Protein AF-A0A848ZKV6-F1 (afdb_monomer)

Foldseek 3Di:
DDQVVQQVVQLVPDDFFAWDWGWGDDQFKIKIWIFRGPHDVHGHGAKIKMWTPVFFFQQDDVVVVQVPPDPPVFRWDFPDDDPDQAKTKIKGPPFDDDPPDTKIWIWIDRRRTMIMIHID

Structure (mmCIF, N/CA/C/O backbone):
data_AF-A0A848ZKV6-F1
#
_entry.id   AF-A0A848ZKV6-F1
#
loop_
_atom_site.group_PDB
_atom_site.id
_atom_site.type_symbol
_atom_site.label_atom_id
_atom_site.label_alt_id
_atom_site.label_comp_id
_atom_site.label_asym_id
_atom_site.label_entity_id
_atom_site.label_seq_id
_atom_site.pdbx_PDB_ins_code
_atom_site.Cartn_x
_atom_site.Cartn_y
_atom_site.Cartn_z
_atom_site.occupancy
_atom_site.B_iso_or_equiv
_atom_site.auth_seq_id
_atom_site.auth_comp_id
_atom_site.auth_asym_id
_atom_site.auth_atom_id
_atom_site.pdbx_PDB_model_num
ATOM 1 N N . MET A 1 1 ? -8.367 -10.208 17.028 1.00 61.12 1 MET A N 1
ATOM 2 C CA . MET A 1 1 ? -7.134 -10.937 16.655 1.00 61.12 1 MET A CA 1
ATOM 3 C C . MET A 1 1 ? -6.272 -9.971 15.868 1.00 61.12 1 MET A C 1
ATOM 5 O O . MET A 1 1 ? -6.829 -9.291 15.020 1.00 61.12 1 ME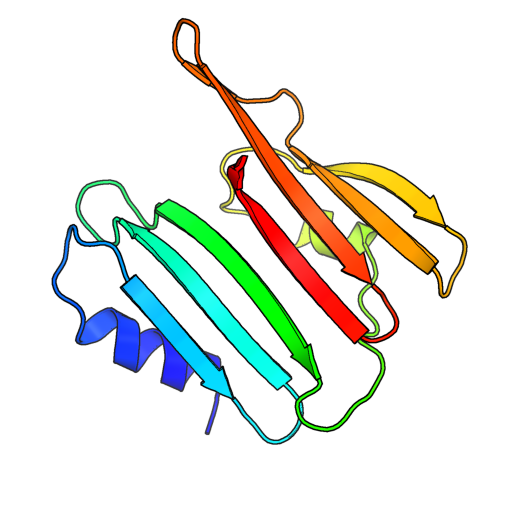T A O 1
ATOM 9 N N . ASP A 1 2 ? -4.982 -9.853 16.179 1.00 88.12 2 ASP A N 1
ATOM 10 C CA . ASP A 1 2 ? -4.074 -8.909 15.505 1.00 88.12 2 ASP A CA 1
ATOM 11 C C . ASP A 1 2 ? -4.083 -9.122 13.976 1.00 88.12 2 ASP A C 1
ATOM 13 O O . ASP A 1 2 ? -3.976 -10.260 13.507 1.00 88.12 2 ASP A O 1
ATOM 17 N N . LEU A 1 3 ? -4.251 -8.037 13.212 1.00 87.31 3 LEU A N 1
ATOM 18 C CA . LEU A 1 3 ? -4.234 -8.033 11.745 1.00 87.31 3 LEU A CA 1
ATOM 19 C C . LEU A 1 3 ? -2.941 -8.641 11.206 1.00 87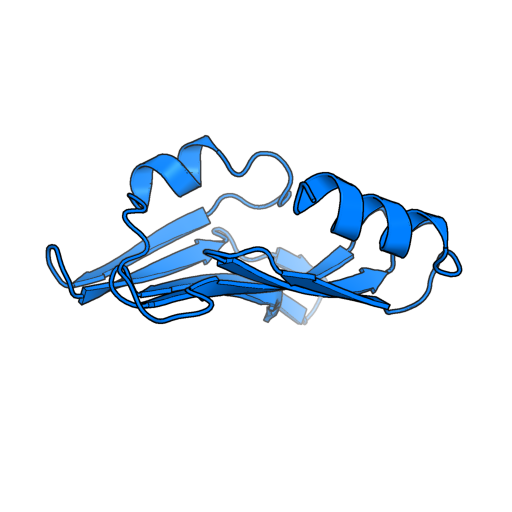.31 3 LEU A C 1
ATOM 21 O O . LEU A 1 3 ? -2.976 -9.461 10.292 1.00 87.31 3 LEU A O 1
ATOM 25 N N . THR A 1 4 ? -1.808 -8.308 11.823 1.00 87.00 4 THR A N 1
ATOM 26 C CA . THR A 1 4 ? -0.495 -8.812 11.407 1.00 87.00 4 THR A CA 1
ATOM 27 C C . THR A 1 4 ? -0.432 -10.330 11.532 1.00 87.00 4 THR A C 1
ATOM 29 O O . THR A 1 4 ? 0.065 -11.021 10.644 1.00 87.00 4 THR A O 1
ATOM 32 N N . LYS A 1 5 ? -1.003 -10.872 12.612 1.00 90.50 5 LYS A N 1
ATOM 33 C CA . LYS A 1 5 ? -1.092 -12.318 12.825 1.00 90.50 5 LYS A CA 1
ATOM 34 C C . LYS A 1 5 ? -1.970 -12.989 11.764 1.00 90.50 5 LYS A C 1
ATOM 36 O O . LYS A 1 5 ? -1.552 -13.993 11.201 1.00 90.50 5 LYS A O 1
ATOM 41 N N . GLN A 1 6 ? -3.137 -12.417 11.454 1.00 91.94 6 GLN A N 1
ATOM 42 C CA . GLN A 1 6 ? -4.034 -12.922 10.401 1.00 91.94 6 GLN A CA 1
ATOM 43 C C . GLN A 1 6 ? -3.359 -12.976 9.027 1.00 91.94 6 GLN A C 1
ATOM 45 O O . GLN A 1 6 ? -3.517 -13.957 8.300 1.00 91.94 6 GLN A O 1
ATOM 50 N N . ILE A 1 7 ? -2.621 -11.919 8.681 1.00 89.75 7 ILE A N 1
ATOM 51 C CA . ILE A 1 7 ? -1.888 -11.818 7.418 1.00 89.75 7 ILE A CA 1
ATOM 52 C C . ILE A 1 7 ? -0.789 -12.883 7.378 1.00 89.75 7 ILE A C 1
ATOM 54 O O . ILE A 1 7 ? -0.752 -13.693 6.455 1.00 89.75 7 ILE A O 1
ATOM 58 N N . ASN A 1 8 ? 0.052 -12.954 8.412 1.00 88.44 8 ASN A N 1
ATOM 59 C CA . ASN A 1 8 ? 1.159 -13.910 8.472 1.00 88.44 8 ASN A CA 1
ATOM 60 C C . ASN A 1 8 ? 0.691 -15.371 8.445 1.00 88.44 8 ASN A C 1
ATOM 62 O O . ASN A 1 8 ? 1.320 -16.198 7.793 1.00 88.44 8 ASN A O 1
ATOM 66 N N . GLU A 1 9 ? -0.418 -15.700 9.110 1.00 90.62 9 GLU A N 1
ATOM 67 C CA . GLU A 1 9 ? -0.984 -17.054 9.078 1.00 90.62 9 GLU A CA 1
ATOM 68 C C . GLU A 1 9 ? -1.469 -17.459 7.681 1.00 90.62 9 GLU A C 1
ATOM 70 O O . GLU A 1 9 ? -1.369 -18.631 7.320 1.00 90.62 9 GLU A O 1
ATOM 75 N N . GLN A 1 10 ? -2.001 -16.516 6.898 1.00 90.50 10 GLN A N 1
ATOM 76 C CA . GLN A 1 10 ? -2.394 -16.768 5.510 1.00 90.50 10 GLN A CA 1
ATOM 77 C C . GLN A 1 10 ? -1.167 -16.917 4.608 1.00 90.50 10 GLN A C 1
ATOM 79 O O . GLN A 1 10 ? -1.098 -17.877 3.845 1.00 90.50 10 GLN A O 1
ATOM 84 N N . LEU A 1 11 ? -0.172 -16.038 4.763 1.00 86.12 11 LEU A N 1
ATOM 85 C CA . LEU A 1 11 ? 1.093 -16.111 4.027 1.00 86.12 11 LEU A CA 1
ATOM 86 C C . LEU A 1 11 ? 1.814 -17.450 4.252 1.00 86.12 11 LEU A C 1
ATOM 88 O O . LEU A 1 11 ? 2.251 -18.082 3.300 1.00 86.12 11 LEU A O 1
ATOM 92 N N . GLN A 1 12 ? 1.874 -17.936 5.495 1.00 85.62 12 GLN A N 1
ATOM 93 C CA . GLN A 1 12 ? 2.530 -19.209 5.831 1.00 85.62 12 GLN A CA 1
ATOM 94 C C . GLN A 1 12 ? 1.821 -20.451 5.273 1.00 85.62 12 GLN A C 1
ATOM 96 O O . GLN A 1 12 ? 2.438 -21.511 5.176 1.00 85.62 12 GLN A O 1
ATOM 101 N N . LYS A 1 13 ? 0.525 -20.354 4.954 1.00 85.94 13 LYS A N 1
ATOM 102 C CA . LYS A 1 13 ? -0.264 -21.461 4.389 1.00 85.94 13 LYS A CA 1
ATOM 103 C C . LYS A 1 13 ? -0.278 -21.459 2.864 1.00 85.94 13 LYS A C 1
ATOM 105 O O . LYS A 1 13 ? -0.675 -22.461 2.272 1.00 85.94 13 LYS A O 1
ATOM 110 N N . ALA A 1 14 ? 0.087 -20.342 2.244 1.00 82.50 14 ALA A N 1
ATOM 111 C CA . ALA A 1 14 ? 0.065 -20.206 0.803 1.00 82.50 14 ALA A CA 1
ATOM 112 C C . ALA A 1 14 ? 1.214 -21.000 0.154 1.00 82.50 14 ALA A C 1
ATOM 114 O O . ALA A 1 14 ? 2.307 -21.079 0.724 1.00 82.50 14 ALA A O 1
ATOM 115 N N . PRO A 1 15 ? 0.997 -21.588 -1.035 1.00 78.75 15 PRO A N 1
ATOM 116 C CA . PRO A 1 15 ? 2.087 -22.131 -1.833 1.00 78.75 15 PRO A CA 1
ATOM 117 C C . PRO A 1 15 ? 3.080 -21.017 -2.174 1.00 78.75 15 PRO A C 1
ATOM 119 O O . PRO A 1 15 ? 2.666 -19.938 -2.596 1.00 78.75 15 PRO A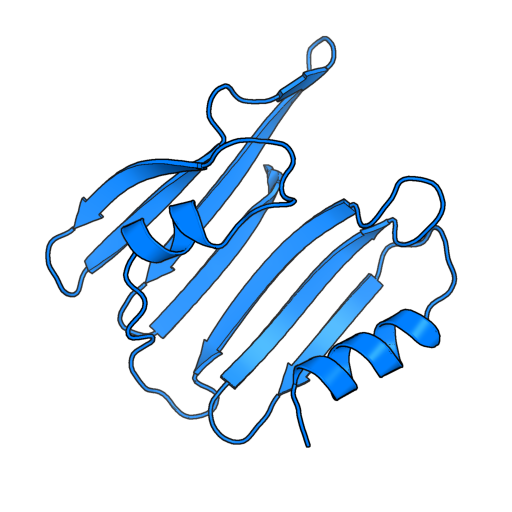 O 1
ATOM 122 N N . ALA A 1 16 ? 4.376 -21.286 -2.014 1.00 73.19 16 ALA A N 1
ATOM 123 C CA . ALA A 1 16 ? 5.407 -20.369 -2.486 1.00 73.19 16 ALA A CA 1
ATOM 124 C C . ALA A 1 16 ? 5.340 -20.221 -4.018 1.00 73.19 16 ALA A C 1
ATOM 126 O O . ALA A 1 16 ? 4.926 -21.153 -4.714 1.00 73.19 16 ALA A O 1
ATOM 127 N N . ASP A 1 17 ? 5.778 -19.070 -4.527 1.00 76.50 17 ASP A N 1
ATOM 128 C CA . ASP A 1 17 ? 5.934 -18.776 -5.963 1.00 76.50 17 ASP A CA 1
ATOM 129 C C . ASP A 1 17 ? 4.602 -18.717 -6.743 1.00 76.50 17 ASP A C 1
ATOM 131 O O . ASP A 1 17 ? 4.536 -19.035 -7.934 1.00 76.50 17 ASP A O 1
ATOM 135 N N . GLN A 1 18 ? 3.511 -18.343 -6.069 1.00 78.56 18 GLN A N 1
ATOM 136 C CA . GLN A 1 18 ? 2.201 -18.116 -6.685 1.00 78.56 18 GLN A CA 1
ATOM 137 C C . GLN A 1 18 ? 1.622 -16.766 -6.274 1.00 78.56 18 GLN A C 1
ATOM 139 O O . GLN A 1 18 ? 1.897 -16.258 -5.184 1.00 78.56 18 GLN A O 1
ATOM 144 N N . ALA A 1 19 ? 0.773 -16.216 -7.145 1.00 85.75 19 ALA A N 1
ATOM 145 C CA . ALA A 1 19 ? -0.022 -15.051 -6.806 1.00 85.75 19 ALA A CA 1
ATOM 146 C C . ALA A 1 19 ? -0.963 -15.379 -5.639 1.00 85.75 19 ALA A C 1
ATOM 148 O O . ALA A 1 19 ? -1.591 -16.441 -5.605 1.00 85.75 19 ALA A O 1
ATOM 149 N N . LEU A 1 20 ? -1.064 -14.456 -4.687 1.00 89.94 20 LEU A N 1
ATOM 150 C CA . LEU A 1 20 ? -1.799 -14.652 -3.446 1.00 89.94 20 LEU A CA 1
ATOM 151 C C . LEU A 1 20 ? -2.587 -13.401 -3.086 1.00 89.94 20 LEU A C 1
ATOM 153 O O . LEU A 1 20 ? -2.058 -12.293 -3.080 1.00 89.94 20 LEU A O 1
ATOM 157 N N . GLU A 1 21 ? -3.838 -13.610 -2.697 1.00 92.75 21 GLU A N 1
ATOM 158 C CA . GLU A 1 21 ? -4.675 -12.589 -2.087 1.00 92.75 21 GLU A CA 1
ATOM 159 C C . GLU A 1 21 ? -4.843 -12.893 -0.595 1.00 92.75 21 GLU A C 1
ATOM 161 O O . GLU A 1 21 ? -5.315 -13.965 -0.212 1.00 92.75 21 GLU A O 1
ATOM 166 N N . VAL A 1 22 ? -4.454 -11.943 0.252 1.00 92.50 22 VAL A N 1
ATOM 167 C CA . VAL A 1 22 ? -4.590 -12.014 1.708 1.00 92.50 22 VAL A CA 1
ATOM 168 C C . VAL A 1 22 ? -5.603 -10.977 2.151 1.00 92.50 22 VAL A C 1
ATOM 170 O O . VAL A 1 22 ? -5.460 -9.794 1.842 1.00 92.50 22 VAL A O 1
ATOM 173 N N . LYS A 1 23 ? -6.605 -11.403 2.921 1.00 94.31 23 LYS A N 1
ATOM 174 C CA . LYS A 1 23 ? -7.592 -10.494 3.514 1.00 94.31 23 LYS A CA 1
ATOM 175 C C . LYS A 1 23 ? -7.568 -10.626 5.023 1.00 94.31 23 LYS A C 1
ATOM 177 O O . LYS A 1 23 ? -7.680 -11.726 5.558 1.00 94.31 23 LYS A O 1
ATOM 182 N N . ALA A 1 24 ? -7.440 -9.508 5.717 1.00 94.56 24 ALA A N 1
ATOM 183 C CA . ALA A 1 24 ? -7.498 -9.459 7.169 1.00 94.56 24 ALA A CA 1
ATOM 184 C C . ALA A 1 24 ? -8.407 -8.317 7.606 1.00 94.56 24 ALA A C 1
ATOM 186 O O . ALA A 1 24 ? -8.453 -7.260 6.980 1.00 94.56 24 ALA A O 1
ATOM 187 N N . SER A 1 25 ? -9.135 -8.524 8.694 1.00 92.75 25 SER A N 1
ATOM 188 C CA . SER A 1 25 ? -9.955 -7.468 9.276 1.00 92.75 25 SER A CA 1
ATOM 189 C C . SER A 1 25 ? -9.974 -7.562 10.789 1.00 92.75 25 SER A C 1
ATOM 191 O O . SER A 1 25 ? -9.954 -8.657 11.358 1.00 92.75 25 SER A O 1
ATOM 193 N N . ASP A 1 26 ? -10.055 -6.411 11.435 1.00 89.69 26 ASP A N 1
ATOM 194 C CA . ASP A 1 26 ? -10.413 -6.292 12.839 1.00 89.69 26 ASP A CA 1
ATOM 195 C C . ASP A 1 26 ? -11.636 -5.372 12.988 1.00 89.69 26 ASP A C 1
ATOM 197 O O . ASP A 1 26 ? -12.385 -5.146 12.037 1.00 89.69 26 ASP A O 1
ATOM 201 N N . GLU A 1 27 ? -11.898 -4.886 14.200 1.00 84.56 27 GLU A N 1
ATOM 202 C CA . GLU A 1 27 ? -13.052 -4.020 14.455 1.00 84.56 27 GLU A CA 1
ATOM 203 C C . GLU A 1 27 ? -12.960 -2.650 13.771 1.00 84.56 27 GLU A C 1
ATOM 205 O O . GLU A 1 27 ? -13.992 -1.993 13.609 1.00 84.56 27 GLU A O 1
ATOM 210 N N . LYS A 1 28 ? -11.748 -2.216 13.404 1.00 86.75 28 LYS A N 1
ATOM 211 C CA . LYS A 1 28 ? -11.446 -0.878 12.890 1.00 86.75 28 LYS A CA 1
ATOM 212 C C . LYS A 1 28 ? -11.042 -0.899 11.429 1.00 86.75 28 LYS A C 1
ATOM 214 O O . LYS A 1 28 ? -11.515 -0.055 10.682 1.00 86.75 28 LYS A O 1
ATOM 219 N N . LEU A 1 29 ? -10.195 -1.832 11.014 1.00 90.69 29 LEU A N 1
ATOM 220 C CA . LEU A 1 29 ? -9.569 -1.828 9.698 1.00 90.69 29 LEU A CA 1
ATOM 221 C C . LEU A 1 29 ? -9.875 -3.104 8.922 1.00 90.69 29 LEU A C 1
ATOM 223 O O . LEU A 1 29 ? -9.967 -4.201 9.478 1.00 90.69 29 LEU A O 1
ATOM 227 N N . ARG A 1 30 ? -9.965 -2.947 7.604 1.00 92.38 30 ARG A N 1
ATOM 228 C CA . ARG A 1 30 ? -9.886 -4.024 6.626 1.00 92.38 30 ARG A CA 1
ATOM 229 C C . ARG A 1 30 ? -8.633 -3.819 5.786 1.00 92.38 30 ARG A C 1
ATOM 231 O O . ARG A 1 30 ? -8.354 -2.707 5.348 1.00 92.38 30 ARG A O 1
ATOM 238 N N . VAL A 1 31 ? -7.900 -4.903 5.579 1.00 94.44 31 VAL A N 1
ATOM 239 C CA . VAL A 1 31 ? -6.678 -4.954 4.784 1.00 94.44 31 VAL A CA 1
ATOM 240 C C . VAL A 1 31 ? -6.841 -6.028 3.715 1.00 94.44 31 VAL A C 1
ATOM 242 O O . VAL A 1 31 ? -7.186 -7.168 4.030 1.00 94.44 31 VAL A O 1
ATOM 245 N N . GLU A 1 32 ? -6.577 -5.667 2.467 1.00 95.56 32 GLU A N 1
ATOM 246 C CA . GLU A 1 32 ? -6.460 -6.582 1.332 1.00 95.56 32 GLU A CA 1
ATOM 247 C C . GLU A 1 32 ? -5.070 -6.410 0.718 1.00 95.56 32 GLU A C 1
ATOM 249 O O . GLU A 1 32 ? -4.663 -5.293 0.405 1.00 95.56 32 GLU A O 1
ATOM 254 N N . VAL A 1 33 ? -4.334 -7.508 0.569 1.00 93.31 33 VAL A N 1
ATOM 255 C CA . VAL A 1 33 ? -3.003 -7.528 -0.045 1.00 93.31 33 VAL A CA 1
ATOM 256 C C . VAL A 1 33 ? -3.022 -8.510 -1.199 1.00 93.31 33 VAL A C 1
ATOM 258 O O . VAL A 1 33 ? -3.387 -9.669 -1.007 1.00 93.31 33 VAL A O 1
ATOM 261 N N . LYS A 1 34 ? -2.599 -8.064 -2.376 1.00 92.56 34 LYS A N 1
ATOM 262 C CA . LYS A 1 34 ? -2.342 -8.908 -3.539 1.00 92.56 34 LYS A CA 1
ATOM 263 C C . LYS A 1 34 ? -0.850 -8.942 -3.791 1.00 92.56 34 LYS A C 1
ATOM 265 O O . LYS A 1 34 ? -0.205 -7.908 -3.955 1.00 92.56 34 LYS A O 1
ATOM 270 N N . LEU A 1 35 ? -0.306 -10.147 -3.779 1.00 89.69 35 LEU A N 1
ATOM 271 C CA . LEU A 1 35 ? 1.077 -10.426 -4.118 1.00 89.69 35 LEU A CA 1
ATOM 272 C C . LEU A 1 35 ? 1.086 -11.137 -5.465 1.00 89.69 35 LEU A C 1
ATOM 274 O O . LEU A 1 35 ? 0.346 -12.102 -5.650 1.00 89.69 35 LEU A O 1
ATOM 278 N N . ALA A 1 36 ? 1.921 -10.675 -6.389 1.00 85.81 36 ALA A N 1
ATOM 279 C CA . ALA A 1 36 ? 2.170 -11.368 -7.649 1.00 85.81 36 ALA A CA 1
ATOM 280 C C . ALA A 1 36 ? 3.061 -12.606 -7.439 1.00 85.81 36 ALA A C 1
ATOM 282 O O . ALA A 1 36 ? 2.920 -13.595 -8.153 1.00 85.81 36 ALA A O 1
ATOM 283 N N . ASP A 1 37 ? 3.943 -12.558 -6.436 1.00 80.75 37 ASP A N 1
ATOM 284 C CA . ASP A 1 37 ? 4.789 -13.670 -6.001 1.00 80.75 37 ASP A CA 1
ATOM 285 C C . ASP A 1 37 ? 5.086 -13.533 -4.496 1.00 80.75 37 ASP A C 1
ATOM 287 O O . ASP A 1 37 ? 5.290 -12.428 -3.978 1.00 80.75 37 ASP A O 1
ATOM 291 N N . TYR A 1 38 ? 5.098 -14.660 -3.789 1.00 71.38 38 TYR A N 1
ATOM 292 C CA . TYR A 1 38 ? 5.530 -14.771 -2.401 1.00 71.38 38 TYR A CA 1
ATOM 293 C C . TYR A 1 38 ? 6.459 -15.982 -2.277 1.00 71.38 38 TYR A C 1
ATOM 295 O O . TYR A 1 38 ? 6.003 -17.122 -2.194 1.00 71.38 38 TYR A O 1
ATOM 303 N N . GLY A 1 39 ? 7.772 -15.744 -2.284 1.00 71.50 39 GLY A N 1
ATOM 304 C CA . GLY A 1 39 ? 8.762 -16.817 -2.186 1.00 71.50 39 GLY A CA 1
ATOM 305 C C . GLY A 1 39 ? 10.080 -16.485 -2.874 1.00 71.50 39 GLY A C 1
ATOM 306 O O . GLY A 1 39 ? 10.865 -15.669 -2.388 1.00 71.50 39 GLY A O 1
ATOM 307 N N . ARG A 1 40 ? 10.346 -17.157 -3.993 1.00 59.62 40 ARG A N 1
ATOM 308 C CA . ARG A 1 40 ? 11.631 -17.240 -4.699 1.00 59.62 40 ARG A CA 1
ATOM 309 C C . ARG A 1 40 ? 12.232 -15.895 -5.115 1.00 59.62 40 ARG A C 1
ATOM 311 O O . ARG A 1 40 ? 13.451 -15.821 -5.266 1.00 59.62 40 ARG A O 1
ATOM 318 N N . LEU A 1 41 ? 11.422 -14.850 -5.287 1.00 56.78 41 LEU A N 1
ATOM 319 C CA . LEU A 1 41 ? 11.867 -13.508 -5.696 1.00 56.78 41 LEU A CA 1
ATOM 320 C C . LEU A 1 41 ? 11.668 -12.426 -4.616 1.00 56.78 41 LEU A C 1
ATOM 322 O O . LEU A 1 41 ? 11.894 -11.246 -4.880 1.00 56.78 41 LEU A O 1
ATOM 326 N N . GLY A 1 42 ? 11.297 -12.816 -3.393 1.00 65.06 42 GLY A N 1
ATOM 327 C CA . GLY A 1 42 ? 10.817 -11.887 -2.367 1.00 65.06 42 GLY A CA 1
ATOM 328 C C . GLY A 1 42 ? 9.324 -11.582 -2.525 1.00 65.06 42 GLY A C 1
ATOM 329 O O . GLY A 1 42 ? 8.678 -12.063 -3.449 1.00 65.06 42 GLY A O 1
ATOM 330 N N . CYS A 1 43 ? 8.745 -10.826 -1.589 1.00 74.44 43 CYS A N 1
ATOM 331 C CA . CYS A 1 43 ? 7.331 -10.447 -1.651 1.00 74.44 43 CYS A CA 1
ATOM 332 C C . CYS A 1 43 ? 7.116 -9.415 -2.766 1.00 74.44 43 CYS A C 1
ATOM 334 O O . CYS A 1 43 ? 7.372 -8.227 -2.555 1.00 74.44 43 CYS A O 1
ATOM 336 N N . LEU A 1 44 ? 6.648 -9.852 -3.936 1.00 83.75 44 LEU A N 1
ATOM 337 C CA . LEU A 1 44 ? 6.336 -8.952 -5.040 1.00 83.75 44 LEU A CA 1
ATOM 338 C C . LEU A 1 44 ? 4.911 -8.423 -4.867 1.00 83.75 44 LEU A C 1
ATOM 340 O O . LEU A 1 44 ? 3.938 -9.127 -5.137 1.00 83.75 44 LEU A O 1
ATOM 344 N N . LEU A 1 45 ? 4.800 -7.190 -4.376 1.00 87.38 45 LEU A N 1
ATOM 345 C CA . LEU A 1 45 ? 3.519 -6.531 -4.150 1.00 87.38 45 LEU A CA 1
ATOM 346 C C . LEU A 1 45 ? 2.878 -6.119 -5.480 1.00 87.38 45 LEU A C 1
ATOM 348 O O . LEU A 1 45 ? 3.486 -5.393 -6.261 1.00 87.38 45 LEU A O 1
ATOM 352 N N . ASP A 1 46 ? 1.635 -6.541 -5.689 1.00 89.75 46 ASP A N 1
ATOM 353 C CA . ASP A 1 46 ? 0.776 -6.060 -6.773 1.00 89.75 46 ASP A CA 1
ATOM 354 C C . ASP A 1 46 ? -0.106 -4.911 -6.263 1.00 89.75 46 ASP A C 1
ATOM 356 O O . ASP A 1 46 ? -0.031 -3.780 -6.750 1.00 89.75 46 ASP A O 1
ATOM 360 N N . SER A 1 47 ? -0.860 -5.159 -5.186 1.00 92.56 47 SER A N 1
ATOM 361 C CA . SER A 1 47 ? -1.626 -4.112 -4.515 1.00 92.56 47 SER A CA 1
ATOM 362 C C . SER A 1 47 ? -1.772 -4.302 -3.005 1.00 92.56 47 SER A C 1
ATOM 364 O O . SER A 1 47 ? -1.734 -5.409 -2.470 1.00 92.56 47 SER A O 1
ATOM 366 N N . LEU A 1 48 ? -1.956 -3.189 -2.302 1.00 93.50 48 LEU A N 1
ATOM 367 C CA . LEU A 1 48 ? -2.323 -3.115 -0.893 1.00 93.50 48 LEU A CA 1
ATOM 368 C C . LEU A 1 48 ? -3.472 -2.120 -0.759 1.00 93.50 48 LEU A C 1
ATOM 370 O O . LEU A 1 48 ? -3.338 -0.964 -1.151 1.00 93.50 48 LEU A O 1
ATOM 374 N N . HIS A 1 49 ? -4.569 -2.548 -0.150 1.00 93.88 49 HIS A N 1
ATOM 375 C CA . HIS A 1 49 ? -5.706 -1.704 0.187 1.00 93.88 49 HIS A CA 1
ATOM 376 C C . HIS A 1 49 ? -5.967 -1.766 1.687 1.00 93.88 49 HIS A C 1
ATOM 378 O O . HIS A 1 49 ? -6.055 -2.847 2.269 1.00 93.88 49 HIS A O 1
ATOM 384 N N . ILE A 1 50 ? -6.094 -0.599 2.311 1.00 92.25 50 ILE A N 1
ATOM 385 C CA . ILE A 1 50 ? -6.437 -0.438 3.720 1.00 92.25 50 ILE A CA 1
ATOM 386 C C . ILE A 1 50 ? -7.611 0.532 3.803 1.00 92.25 50 ILE A C 1
ATOM 388 O O . ILE A 1 50 ? -7.549 1.636 3.267 1.00 92.25 50 ILE A O 1
ATOM 392 N N . GLU A 1 51 ? -8.668 0.140 4.499 1.00 91.81 51 GLU A N 1
ATOM 393 C CA . GLU A 1 51 ? -9.853 0.973 4.718 1.00 91.81 51 GLU A CA 1
ATOM 394 C C . GLU A 1 51 ? -10.416 0.765 6.126 1.00 91.81 51 GLU A C 1
ATOM 396 O O . GLU A 1 51 ? -10.118 -0.230 6.796 1.00 91.81 51 GLU A O 1
ATOM 401 N N . HIS A 1 52 ? -11.264 1.688 6.584 1.00 87.06 52 HIS A N 1
ATOM 402 C CA . HIS A 1 52 ? -12.029 1.486 7.817 1.00 87.06 52 HIS A CA 1
ATOM 403 C C . HIS A 1 52 ? -13.136 0.449 7.625 1.00 87.06 52 HIS A C 1
ATOM 405 O O . HIS A 1 52 ? -13.971 0.561 6.732 1.00 87.06 52 HIS A O 1
ATOM 411 N N . ALA A 1 53 ? -13.223 -0.515 8.539 1.00 83.94 53 ALA A N 1
ATOM 412 C CA . ALA A 1 53 ? -14.223 -1.578 8.511 1.00 83.94 53 ALA A CA 1
ATOM 413 C C . ALA A 1 53 ? -15.658 -1.083 8.782 1.00 83.94 53 ALA A C 1
ATOM 415 O O . ALA A 1 53 ? -16.618 -1.751 8.394 1.00 83.94 53 ALA A O 1
ATOM 416 N N . LYS A 1 54 ? -15.820 0.058 9.472 1.00 79.25 54 LYS A N 1
ATOM 417 C CA . LYS A 1 54 ? -17.125 0.616 9.892 1.00 79.25 54 LYS A CA 1
ATOM 418 C C . LYS A 1 54 ? -17.302 2.106 9.558 1.00 79.25 54 LYS A C 1
ATOM 420 O O . LYS A 1 54 ? -18.165 2.759 10.138 1.00 79.25 54 LYS A O 1
ATOM 425 N N . GLY A 1 55 ? -16.504 2.629 8.627 1.00 70.38 55 GLY A N 1
ATOM 426 C CA . GLY A 1 55 ? -16.399 4.068 8.373 1.00 70.38 55 GLY A CA 1
ATOM 427 C C . GLY A 1 55 ? -15.578 4.786 9.452 1.00 70.38 55 GLY A C 1
ATOM 428 O O . GLY A 1 55 ? -15.576 4.396 10.618 1.00 70.38 55 GLY A O 1
ATOM 429 N N . GLY A 1 56 ? -14.831 5.811 9.048 1.00 71.88 56 GLY A N 1
ATOM 430 C CA . GLY A 1 56 ? -13.899 6.538 9.913 1.00 71.88 56 GLY A CA 1
ATOM 431 C C . GLY A 1 56 ? -12.734 7.115 9.113 1.00 71.88 56 GLY A C 1
ATOM 432 O O . GLY A 1 56 ? -12.528 6.710 7.975 1.00 71.88 56 GLY A O 1
ATOM 433 N N . GLN A 1 57 ? -11.975 8.037 9.714 1.00 71.31 57 GLN A N 1
ATOM 434 C CA . GLN A 1 57 ? -10.823 8.678 9.071 1.00 71.31 57 GLN A CA 1
ATOM 435 C C . GLN A 1 57 ? -9.538 7.883 9.295 1.00 71.31 57 GLN A C 1
ATOM 437 O O . GLN A 1 57 ? -9.198 7.510 10.425 1.00 71.31 57 GLN A O 1
ATOM 442 N N . LEU A 1 58 ? -8.795 7.627 8.220 1.00 74.38 58 LEU A N 1
ATOM 443 C CA . LEU A 1 58 ? -7.415 7.170 8.313 1.00 74.38 58 LEU A CA 1
ATOM 444 C C . LEU A 1 58 ? -6.557 8.407 8.576 1.00 74.38 58 LEU A C 1
ATOM 446 O O . LEU A 1 58 ? -6.069 9.038 7.647 1.00 74.38 58 LEU A O 1
ATOM 450 N N . SER A 1 59 ? -6.385 8.761 9.854 1.00 74.44 59 SER A N 1
ATOM 451 C CA . SER A 1 59 ? -5.498 9.852 10.281 1.00 74.44 59 SER A CA 1
ATOM 452 C C . SER A 1 59 ? -4.033 9.470 10.044 1.00 74.44 59 SER A C 1
ATOM 454 O O . SER A 1 59 ? -3.285 9.181 10.979 1.00 74.44 59 SER A O 1
ATOM 456 N N . VAL A 1 60 ? -3.643 9.422 8.776 1.00 79.38 60 VAL A N 1
ATOM 457 C CA . VAL A 1 60 ? -2.309 9.078 8.310 1.00 79.38 60 VAL A CA 1
ATOM 458 C C . VAL A 1 60 ? -1.737 10.303 7.619 1.00 79.38 60 VAL A C 1
ATOM 460 O O . VAL A 1 60 ? -2.317 10.835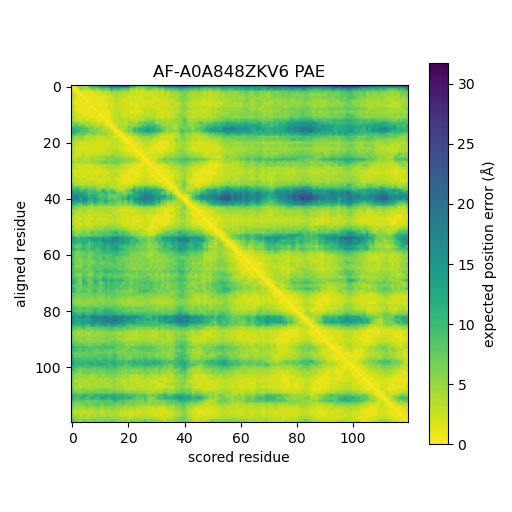 6.677 1.00 79.38 60 VAL A O 1
ATOM 463 N N . ASP A 1 61 ? -0.590 10.753 8.108 1.00 83.81 61 ASP A N 1
ATOM 464 C CA . ASP A 1 61 ? 0.170 11.824 7.481 1.00 83.81 61 ASP A CA 1
ATOM 465 C C . ASP A 1 61 ? 0.982 11.238 6.309 1.00 83.81 61 ASP A C 1
ATOM 467 O O . ASP A 1 61 ? 1.782 10.321 6.536 1.00 83.81 61 ASP A O 1
ATOM 471 N N . PRO A 1 62 ? 0.815 11.730 5.066 1.00 83.62 62 PRO A N 1
ATOM 472 C CA . PRO A 1 62 ? 1.579 11.233 3.924 1.00 83.62 62 PRO A CA 1
ATOM 473 C C . PRO A 1 62 ? 3.095 11.391 4.099 1.00 83.62 62 PRO A C 1
ATOM 475 O O . PRO A 1 62 ? 3.846 10.573 3.572 1.00 83.62 62 PRO A O 1
ATOM 478 N N . VAL A 1 63 ? 3.569 12.374 4.872 1.00 85.44 63 VAL A N 1
ATOM 479 C CA . VAL A 1 63 ? 5.002 12.523 5.172 1.00 85.44 63 VAL A CA 1
ATOM 480 C C . VAL A 1 63 ? 5.489 11.369 6.049 1.00 85.44 63 VAL A C 1
ATOM 482 O O . VAL A 1 63 ? 6.527 10.775 5.767 1.00 85.44 63 VAL A O 1
ATOM 485 N N . GLN A 1 64 ? 4.705 10.965 7.053 1.00 85.25 64 GLN A N 1
ATOM 486 C CA . GLN A 1 64 ? 5.047 9.813 7.895 1.00 85.25 64 GLN A CA 1
ATOM 487 C C . GLN A 1 64 ? 5.049 8.494 7.115 1.00 85.25 64 GLN A C 1
ATOM 489 O O . GLN A 1 64 ? 5.792 7.577 7.466 1.00 85.25 64 GLN A O 1
ATOM 494 N N . ILE A 1 65 ? 4.235 8.374 6.061 1.00 84.81 65 ILE A N 1
ATOM 495 C CA . ILE A 1 65 ? 4.264 7.201 5.178 1.00 84.81 65 ILE A CA 1
ATOM 496 C C . ILE A 1 65 ? 5.632 7.079 4.503 1.00 84.81 65 ILE A C 1
ATOM 498 O O . ILE A 1 65 ? 6.206 5.988 4.495 1.00 84.81 65 ILE A O 1
ATOM 502 N N . LEU A 1 66 ? 6.168 8.185 3.977 1.00 84.50 66 LEU A N 1
ATOM 503 C CA . LEU A 1 66 ? 7.470 8.202 3.304 1.00 84.50 66 LEU A CA 1
ATOM 504 C C . LEU A 1 66 ? 8.604 7.710 4.208 1.00 84.50 66 LEU A C 1
ATOM 506 O O . LEU A 1 66 ? 9.511 7.030 3.741 1.00 84.50 66 LEU A O 1
ATOM 510 N N . GLU A 1 67 ? 8.541 8.029 5.499 1.00 82.62 67 GLU A N 1
ATOM 511 C CA . GLU A 1 67 ? 9.541 7.607 6.483 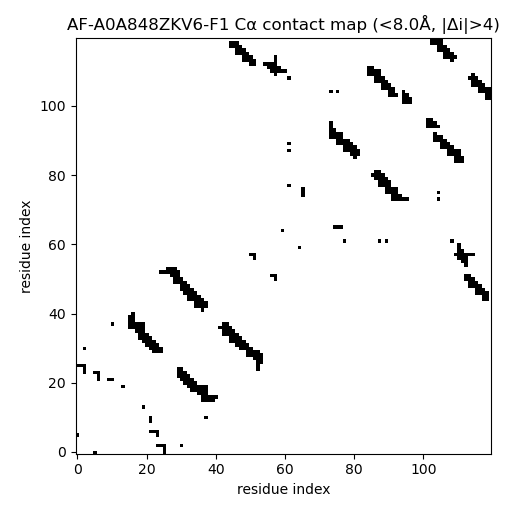1.00 82.62 67 GLU A CA 1
ATOM 512 C C . 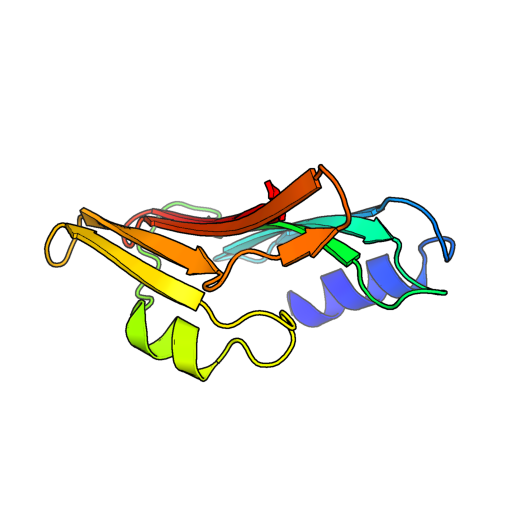GLU A 1 67 ? 9.382 6.140 6.911 1.00 82.62 67 GLU A C 1
ATOM 514 O O . GLU A 1 67 ? 10.354 5.497 7.311 1.00 82.62 67 GLU A O 1
ATOM 519 N N . ARG A 1 68 ? 8.157 5.602 6.857 1.00 85.12 68 ARG A N 1
ATOM 520 C CA . ARG A 1 68 ? 7.831 4.262 7.372 1.00 85.12 68 ARG A CA 1
ATOM 521 C C . ARG A 1 68 ? 7.900 3.158 6.324 1.00 85.12 68 ARG A C 1
ATOM 523 O O . ARG A 1 68 ? 8.067 1.997 6.696 1.00 85.12 68 ARG A O 1
ATOM 530 N N . ILE A 1 69 ? 7.769 3.478 5.038 1.00 83.25 69 ILE A N 1
ATOM 531 C CA . ILE A 1 69 ? 7.902 2.492 3.961 1.00 83.25 69 ILE A CA 1
ATOM 532 C C . ILE A 1 69 ? 9.383 2.299 3.634 1.00 83.25 69 ILE A C 1
ATOM 534 O O . ILE A 1 69 ? 10.000 3.106 2.948 1.00 83.25 69 ILE A O 1
ATOM 538 N N . THR A 1 70 ? 9.952 1.196 4.116 1.00 72.38 70 THR A N 1
ATOM 539 C CA . THR A 1 70 ? 11.397 0.926 4.024 1.00 72.38 70 THR A CA 1
ATOM 540 C C . THR A 1 70 ? 11.781 -0.136 2.992 1.00 72.38 70 THR A C 1
ATOM 542 O O . THR A 1 70 ? 12.947 -0.216 2.616 1.00 72.38 70 THR A O 1
ATOM 545 N N . TYR A 1 71 ? 10.830 -0.950 2.519 1.00 76.38 71 TYR A N 1
ATOM 546 C CA . TYR A 1 71 ? 11.123 -2.151 1.717 1.00 76.38 71 TYR A CA 1
ATOM 547 C C . TYR A 1 71 ? 10.477 -2.174 0.326 1.00 76.38 71 TYR A C 1
ATOM 549 O O . TYR A 1 71 ? 10.483 -3.212 -0.326 1.00 76.38 71 TYR A O 1
ATOM 557 N N . LEU A 1 72 ? 9.957 -1.043 -0.161 1.00 79.00 72 LEU A N 1
ATOM 558 C CA . LEU A 1 72 ? 9.379 -0.961 -1.510 1.00 79.00 72 LEU A CA 1
ATOM 559 C C . LEU A 1 72 ? 10.444 -1.053 -2.623 1.00 79.00 72 LEU A C 1
ATOM 561 O O . LEU A 1 72 ? 10.113 -1.273 -3.781 1.00 79.00 72 LEU A O 1
ATOM 565 N N . GLY A 1 73 ? 11.725 -0.860 -2.289 1.00 78.75 73 GLY A N 1
ATOM 566 C CA . GLY A 1 73 ? 12.840 -0.844 -3.247 1.00 78.75 73 GLY A CA 1
ATOM 567 C C . GLY A 1 73 ? 12.912 0.425 -4.104 1.00 78.75 73 GLY A C 1
ATOM 568 O O . GLY A 1 73 ? 13.982 0.758 -4.605 1.00 78.75 73 GLY A O 1
ATOM 569 N N . GLU A 1 74 ? 11.812 1.169 -4.208 1.00 85.56 74 GLU A N 1
ATOM 570 C CA . GLU A 1 74 ? 11.721 2.469 -4.867 1.00 85.56 74 GLU A CA 1
ATOM 571 C C . GLU A 1 74 ? 11.225 3.525 -3.873 1.00 85.56 74 GLU A C 1
ATOM 573 O O . GLU A 1 74 ? 10.322 3.272 -3.070 1.00 85.56 74 GLU A O 1
ATOM 578 N N . ARG A 1 75 ? 11.818 4.721 -3.914 1.00 88.19 75 ARG A N 1
ATOM 579 C CA . ARG A 1 75 ? 11.424 5.828 -3.040 1.00 88.19 75 ARG A CA 1
ATOM 580 C C . ARG A 1 75 ? 10.101 6.412 -3.522 1.00 88.19 75 ARG A C 1
ATOM 582 O O . ARG A 1 75 ? 9.979 6.728 -4.698 1.00 88.19 75 ARG A O 1
ATOM 589 N N . LEU A 1 76 ? 9.148 6.600 -2.614 1.00 91.62 76 LEU A N 1
ATOM 590 C CA . LEU A 1 76 ? 7.932 7.361 -2.893 1.00 91.62 76 LEU A CA 1
ATOM 591 C C . LEU A 1 76 ? 8.183 8.867 -2.726 1.00 91.62 76 LEU A C 1
ATOM 593 O O . LEU A 1 76 ? 8.947 9.293 -1.858 1.00 91.62 76 LEU A O 1
ATOM 597 N N . GLU A 1 77 ? 7.501 9.671 -3.528 1.00 93.31 77 GLU A N 1
ATOM 598 C CA . GLU A 1 77 ? 7.436 11.127 -3.404 1.00 93.31 77 GLU A CA 1
ATOM 599 C C . GLU A 1 77 ? 5.982 11.583 -3.528 1.00 93.31 77 GLU A C 1
ATOM 601 O O . GLU A 1 77 ? 5.206 10.982 -4.268 1.00 93.31 77 GLU A O 1
ATOM 606 N N . ILE A 1 78 ? 5.602 12.637 -2.802 1.00 93.38 78 ILE A N 1
ATOM 607 C CA . ILE A 1 78 ? 4.271 13.246 -2.930 1.00 93.38 78 ILE A CA 1
ATOM 608 C C . ILE A 1 78 ? 4.236 14.022 -4.248 1.00 93.38 78 ILE A C 1
ATOM 610 O O . ILE A 1 78 ? 4.996 14.975 -4.416 1.00 93.38 78 ILE A O 1
ATOM 614 N N . ILE A 1 79 ? 3.351 13.625 -5.162 1.00 94.50 79 ILE A N 1
ATOM 615 C CA . ILE A 1 79 ? 3.145 14.316 -6.443 1.00 94.50 79 ILE A CA 1
ATOM 616 C C . ILE A 1 79 ? 1.959 15.282 -6.388 1.00 94.50 79 ILE A C 1
ATOM 618 O O . ILE A 1 79 ? 1.948 16.277 -7.106 1.00 94.50 79 ILE A O 1
ATOM 622 N N . GLU A 1 80 ? 0.991 15.015 -5.509 1.00 93.25 80 GLU A N 1
ATOM 623 C CA . GLU A 1 80 ? -0.199 15.842 -5.321 1.00 93.25 80 GLU A CA 1
ATOM 624 C C . GLU A 1 80 ? -0.718 15.724 -3.882 1.00 93.25 80 GLU A C 1
ATOM 626 O O . GLU A 1 80 ? -0.663 14.652 -3.276 1.00 93.25 80 GLU A O 1
ATOM 631 N N . SER A 1 81 ? -1.210 16.829 -3.317 1.00 90.88 81 SER A N 1
ATOM 632 C CA . SER A 1 81 ? -1.875 16.835 -2.012 1.00 90.88 81 SER A CA 1
ATOM 633 C C . SER A 1 81 ? -2.916 17.945 -1.941 1.00 90.88 81 SER A C 1
ATOM 635 O O . SER A 1 81 ? -2.584 19.128 -2.018 1.00 90.88 81 SER A O 1
ATOM 637 N N . GLU A 1 82 ? -4.167 17.565 -1.713 1.00 87.31 82 GLU A N 1
ATOM 638 C CA . GLU A 1 82 ? -5.296 18.478 -1.574 1.00 87.31 82 GLU A CA 1
ATOM 639 C C . GLU A 1 82 ? -5.588 18.774 -0.096 1.00 87.31 82 GLU A C 1
ATOM 641 O O . GLU A 1 82 ? -6.303 18.035 0.573 1.00 87.31 82 GLU A O 1
ATOM 646 N N . GLY A 1 83 ? -5.054 19.880 0.428 1.00 77.81 83 GLY A N 1
ATOM 647 C CA . GLY A 1 83 ? -5.413 20.379 1.764 1.00 77.81 83 GLY A CA 1
ATOM 648 C C . GLY A 1 83 ? -5.286 19.347 2.899 1.00 77.81 83 GLY A C 1
ATOM 649 O O . GLY A 1 83 ? -4.489 18.411 2.832 1.00 77.81 83 GLY A O 1
ATOM 650 N N . GLU A 1 84 ? -6.043 19.547 3.983 1.00 69.12 84 GLU A N 1
ATOM 651 C CA . GLU A 1 84 ? -5.981 18.669 5.163 1.00 69.12 84 GLU A CA 1
ATOM 652 C C . GLU A 1 84 ? -6.884 17.430 5.070 1.00 69.12 84 GLU A C 1
ATOM 654 O O . GLU A 1 84 ? -6.494 16.380 5.580 1.00 69.12 84 GLU A O 1
ATOM 659 N N . GLU A 1 85 ? -8.031 17.523 4.388 1.00 72.25 85 GLU A N 1
ATOM 660 C CA . GLU A 1 85 ? -9.031 16.441 4.276 1.00 72.25 85 GLU A CA 1
ATOM 661 C C . GLU A 1 85 ? -9.112 15.798 2.881 1.00 72.25 85 GLU A C 1
ATOM 663 O O . GLU A 1 85 ? -9.894 14.868 2.678 1.00 72.25 85 GLU A O 1
ATOM 668 N N . GLY A 1 86 ? -8.334 16.288 1.914 1.00 81.69 86 GLY A N 1
ATOM 669 C CA . GLY A 1 86 ? -8.380 15.814 0.534 1.00 81.69 86 GLY A CA 1
ATOM 670 C C . GLY A 1 86 ? -7.430 14.654 0.244 1.00 81.69 86 GLY A C 1
ATOM 671 O O . GLY A 1 86 ? -6.851 14.023 1.137 1.00 81.69 86 GLY A O 1
ATOM 672 N N . LEU A 1 87 ? -7.297 14.357 -1.046 1.00 89.94 87 LEU A N 1
ATOM 673 C CA . LEU A 1 87 ? -6.481 13.256 -1.537 1.00 89.94 87 LEU A CA 1
ATOM 674 C C . LEU A 1 87 ? -4.999 13.638 -1.546 1.00 89.94 87 LEU A C 1
ATOM 676 O O . LEU A 1 87 ? -4.616 14.748 -1.913 1.00 89.94 87 LEU A O 1
ATOM 680 N N . SER A 1 88 ? -4.145 12.694 -1.167 1.00 93.00 88 SER A N 1
ATOM 681 C CA . SER A 1 88 ? -2.706 12.774 -1.407 1.00 93.00 88 SER A CA 1
ATOM 682 C C . SER A 1 88 ? -2.291 11.630 -2.323 1.00 93.00 88 SER A C 1
ATOM 684 O O . SER A 1 88 ? -2.614 10.472 -2.057 1.00 93.00 88 SER A O 1
ATOM 686 N N . ILE A 1 89 ? -1.564 11.950 -3.390 1.00 94.12 89 ILE A N 1
ATOM 687 C CA . ILE A 1 89 ? -1.015 10.967 -4.321 1.00 94.12 89 ILE A CA 1
ATOM 688 C C . ILE A 1 89 ? 0.497 10.954 -4.157 1.00 94.12 89 ILE A C 1
ATOM 690 O O . ILE A 1 89 ? 1.162 11.989 -4.251 1.00 94.12 89 ILE A O 1
ATOM 694 N N . LEU A 1 90 ? 1.039 9.770 -3.895 1.00 94.44 90 LEU A N 1
ATOM 695 C CA . LEU A 1 90 ? 2.470 9.526 -3.839 1.00 94.44 90 LEU A CA 1
ATOM 696 C C . LEU A 1 90 ? 2.842 8.556 -4.954 1.00 94.44 90 LEU A C 1
ATOM 698 O O . LEU A 1 90 ? 2.113 7.602 -5.208 1.00 94.44 90 LEU A O 1
ATOM 702 N N . ARG A 1 91 ? 3.989 8.755 -5.595 1.00 95.50 91 ARG A N 1
ATOM 703 C CA . ARG A 1 91 ? 4.468 7.876 -6.666 1.00 95.50 91 ARG A CA 1
ATOM 704 C C . ARG A 1 91 ? 5.927 7.512 -6.464 1.00 95.50 91 ARG A C 1
ATOM 706 O O . ARG A 1 91 ? 6.680 8.306 -5.904 1.00 95.50 91 ARG A O 1
ATOM 713 N N . SER A 1 92 ? 6.321 6.317 -6.896 1.00 93.56 92 SER A N 1
ATOM 714 C CA . SER A 1 92 ? 7.725 5.942 -6.891 1.00 93.56 92 SER A CA 1
ATOM 715 C C . SER A 1 92 ? 8.521 6.744 -7.921 1.00 93.56 92 SER A C 1
ATOM 717 O O . SER A 1 92 ? 8.135 6.849 -9.087 1.00 93.56 92 SER A O 1
ATOM 719 N N . THR A 1 93 ? 9.636 7.318 -7.467 1.00 89.75 93 THR A N 1
ATOM 720 C CA . THR A 1 93 ? 10.504 8.185 -8.266 1.00 89.75 93 THR A CA 1
ATOM 721 C C . THR A 1 93 ? 11.984 7.848 -8.009 1.00 89.75 93 THR A C 1
ATOM 723 O O . THR A 1 93 ? 12.411 7.798 -6.852 1.00 89.75 93 THR A O 1
ATOM 726 N N . PRO A 1 94 ? 12.801 7.662 -9.067 1.00 89.06 94 PRO A N 1
ATOM 727 C CA . PRO A 1 94 ? 12.377 7.513 -10.462 1.00 89.06 94 PRO A CA 1
ATOM 728 C C . PRO A 1 94 ? 11.557 6.221 -10.657 1.00 89.06 94 PRO A C 1
ATOM 730 O O . PRO A 1 94 ? 11.720 5.286 -9.870 1.00 89.06 94 PRO A O 1
ATOM 733 N N . PRO A 1 95 ? 10.697 6.142 -11.691 1.00 89.38 95 PRO A N 1
ATOM 734 C CA . PRO A 1 95 ? 10.020 4.894 -12.018 1.00 89.38 95 PRO A CA 1
ATOM 735 C C . PRO A 1 95 ? 11.048 3.827 -12.404 1.00 89.38 95 PRO A C 1
ATOM 737 O O . PRO A 1 95 ? 12.137 4.130 -12.907 1.00 89.38 95 PRO A O 1
ATOM 740 N N . ARG A 1 96 ? 10.691 2.563 -12.206 1.00 89.56 96 ARG A N 1
ATOM 741 C CA . ARG A 1 96 ? 11.512 1.436 -12.634 1.00 89.56 96 ARG A CA 1
ATOM 742 C C . ARG A 1 96 ? 11.403 1.254 -14.145 1.00 89.56 96 ARG A C 1
ATOM 744 O O . ARG A 1 96 ? 10.309 1.278 -14.703 1.00 89.56 96 ARG A O 1
ATOM 751 N N . VAL A 1 97 ? 12.542 1.029 -14.792 1.00 90.75 97 VAL A N 1
ATOM 752 C CA . VAL A 1 97 ? 12.628 0.783 -16.235 1.00 90.75 97 VAL A CA 1
ATOM 753 C C . VAL A 1 97 ? 13.299 -0.565 -16.468 1.00 90.75 97 VAL A C 1
ATOM 755 O O . VAL A 1 97 ? 14.473 -0.734 -16.143 1.00 90.75 97 VAL A O 1
ATOM 758 N N . ASP A 1 98 ? 12.556 -1.507 -17.045 1.00 89.12 98 ASP A N 1
ATOM 759 C CA . ASP A 1 98 ? 13.024 -2.840 -17.427 1.00 89.12 98 ASP A CA 1
ATOM 760 C C . ASP A 1 98 ? 12.814 -3.020 -18.944 1.00 89.12 98 ASP A C 1
ATOM 762 O O . ASP A 1 98 ? 11.776 -3.485 -19.417 1.00 89.12 98 ASP A O 1
ATOM 766 N N . GLY A 1 99 ? 13.806 -2.601 -19.737 1.00 92.50 99 GLY A N 1
ATOM 767 C CA . GLY A 1 99 ? 13.709 -2.591 -21.200 1.00 92.50 99 GLY A CA 1
ATOM 768 C C . GLY A 1 99 ? 12.722 -1.532 -21.700 1.00 92.50 99 GLY A C 1
ATOM 769 O O . GLY A 1 99 ? 12.927 -0.344 -21.471 1.00 92.50 99 GLY A O 1
ATOM 770 N N . GLU A 1 100 ? 11.668 -1.964 -22.393 1.00 93.06 100 GLU A N 1
ATOM 771 C CA . GLU A 1 100 ? 10.586 -1.088 -22.878 1.00 93.06 100 GLU A CA 1
ATOM 772 C C . GLU A 1 100 ? 9.465 -0.896 -21.843 1.00 93.06 100 GLU A C 1
ATOM 774 O O . GLU A 1 100 ? 8.561 -0.087 -22.047 1.00 93.06 100 GLU A O 1
ATOM 779 N N . VAL A 1 101 ? 9.511 -1.634 -20.729 1.00 90.81 101 VAL A N 1
ATOM 780 C CA . VAL A 1 101 ? 8.493 -1.574 -19.681 1.00 90.81 101 VAL A CA 1
ATOM 781 C C . VAL A 1 101 ? 8.901 -0.540 -18.638 1.00 90.81 101 VAL A C 1
ATOM 783 O O . VAL A 1 101 ? 9.963 -0.642 -18.021 1.00 90.81 101 VAL A O 1
ATOM 786 N N . ILE A 1 102 ? 8.032 0.444 -18.422 1.00 91.50 102 ILE A N 1
ATOM 787 C CA . ILE A 1 102 ? 8.135 1.410 -17.327 1.00 91.50 102 ILE A CA 1
ATOM 788 C C . ILE A 1 102 ? 7.083 1.027 -16.299 1.00 91.50 102 ILE A C 1
ATOM 790 O O . ILE A 1 102 ? 5.920 0.871 -16.656 1.00 91.50 102 ILE A O 1
ATOM 794 N N . SER A 1 103 ? 7.491 0.886 -15.044 1.00 91.44 103 SER A N 1
ATOM 795 C CA . SER A 1 103 ? 6.589 0.544 -13.951 1.00 91.44 103 SER A CA 1
ATOM 796 C C . SER A 1 103 ? 6.861 1.396 -12.719 1.00 91.44 103 SER A C 1
ATOM 798 O O . SER A 1 103 ? 7.992 1.821 -12.475 1.00 91.44 103 SER A O 1
ATOM 800 N N . PHE A 1 104 ? 5.821 1.677 -11.945 1.00 93.12 104 PHE A N 1
ATOM 801 C CA . PHE A 1 104 ? 5.920 2.500 -10.743 1.00 93.12 104 PHE A CA 1
ATOM 802 C C . PHE A 1 104 ? 4.866 2.101 -9.721 1.00 93.12 104 PHE A C 1
ATOM 804 O O . PHE A 1 104 ? 3.801 1.588 -10.049 1.00 93.12 104 PHE A O 1
ATOM 811 N N . TYR A 1 105 ? 5.160 2.351 -8.454 1.00 94.12 105 TYR A N 1
ATOM 812 C CA . TYR A 1 105 ? 4.152 2.281 -7.413 1.00 94.12 105 TYR A CA 1
ATOM 813 C C . TYR A 1 105 ? 3.440 3.615 -7.294 1.00 94.12 105 TYR A C 1
ATOM 815 O O . TYR A 1 105 ? 4.080 4.664 -7.267 1.00 94.12 105 TYR A O 1
ATOM 823 N N . GLU A 1 106 ? 2.125 3.573 -7.157 1.00 95.75 106 GLU A N 1
ATOM 824 C CA . GLU A 1 106 ? 1.327 4.737 -6.813 1.00 95.75 106 GLU A CA 1
ATOM 825 C C . GLU A 1 106 ? 0.521 4.446 -5.559 1.00 95.75 106 GLU A C 1
ATOM 827 O O . GLU A 1 106 ? -0.184 3.438 -5.464 1.00 95.75 106 GLU A O 1
ATOM 832 N N . MET A 1 107 ? 0.645 5.342 -4.588 1.00 95.12 107 MET A N 1
ATOM 833 C CA . MET A 1 107 ? -0.201 5.377 -3.420 1.00 95.12 107 MET A CA 1
ATOM 834 C C . MET A 1 107 ? -1.224 6.493 -3.557 1.00 95.12 107 MET A C 1
ATOM 836 O O . MET A 1 107 ? -0.865 7.656 -3.714 1.00 95.12 107 MET A O 1
ATOM 840 N N . VAL A 1 108 ? -2.491 6.138 -3.394 1.00 94.06 108 VAL A N 1
ATOM 841 C CA . VAL A 1 108 ? -3.584 7.085 -3.206 1.00 94.06 108 VAL A CA 1
ATOM 842 C C . VAL A 1 108 ? -4.012 7.010 -1.751 1.00 94.06 108 VAL A C 1
ATOM 844 O O . VAL A 1 108 ? -4.492 5.976 -1.279 1.00 94.06 108 VAL A O 1
ATOM 847 N N . LEU A 1 109 ? -3.816 8.112 -1.040 1.00 91.50 109 LEU A N 1
ATOM 848 C CA . LEU A 1 109 ? -4.263 8.300 0.326 1.00 91.50 109 LEU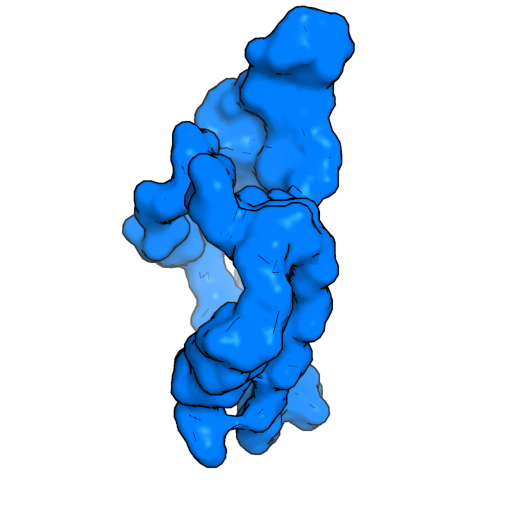 A CA 1
ATOM 849 C C . LEU A 1 109 ? -5.475 9.227 0.321 1.00 91.50 109 LEU A C 1
ATOM 851 O O . LEU A 1 109 ? -5.355 10.434 0.133 1.00 91.50 109 LEU A O 1
ATOM 855 N N . ASP A 1 110 ? -6.639 8.649 0.575 1.00 88.12 110 ASP A N 1
ATOM 856 C CA . ASP A 1 110 ? -7.804 9.379 1.043 1.00 88.12 110 ASP A CA 1
ATOM 857 C C . ASP A 1 110 ? -7.751 9.394 2.571 1.00 88.12 110 ASP A C 1
ATOM 859 O O . ASP A 1 110 ? -8.099 8.413 3.239 1.00 88.12 110 ASP A O 1
ATOM 863 N N . ARG A 1 111 ? -7.310 10.527 3.125 1.00 76.06 111 ARG A N 1
ATOM 864 C CA . ARG A 1 111 ? -7.194 10.742 4.576 1.00 76.06 111 ARG A CA 1
ATOM 865 C C . ARG A 1 111 ? -8.517 10.500 5.308 1.00 76.06 111 ARG A C 1
ATOM 867 O O . ARG A 1 111 ? -8.532 10.186 6.500 1.00 76.06 111 ARG A O 1
ATOM 874 N N . SER A 1 112 ? -9.636 10.584 4.595 1.00 73.06 112 SER A N 1
ATOM 875 C CA . SER A 1 112 ? -10.957 10.381 5.158 1.00 73.06 112 SER A CA 1
ATOM 876 C C . SER A 1 112 ? -11.418 8.931 5.149 1.00 73.06 112 SER A C 1
ATOM 878 O O .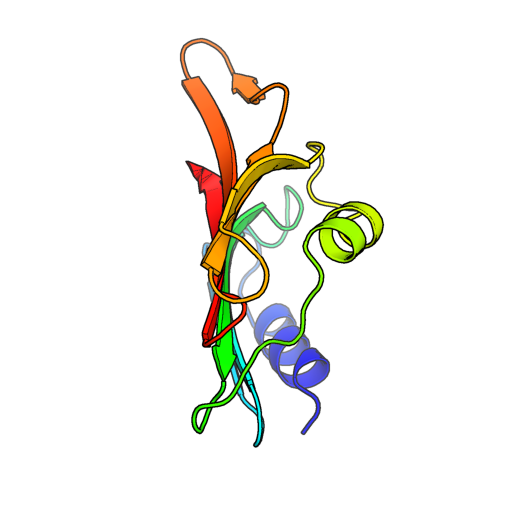 SER A 1 112 ? -12.279 8.607 5.960 1.00 73.06 112 SER A O 1
ATOM 880 N N . THR A 1 113 ? -10.901 8.053 4.278 1.00 80.25 113 THR A N 1
ATOM 881 C CA . THR A 1 113 ? -11.512 6.716 4.119 1.00 80.25 113 THR A CA 1
ATOM 882 C C . THR A 1 113 ? -10.564 5.559 3.811 1.00 80.25 113 THR A C 1
ATOM 884 O O . THR A 1 113 ? -10.801 4.449 4.302 1.00 80.25 113 THR A O 1
ATOM 887 N N . ARG A 1 114 ? -9.513 5.765 3.007 1.00 89.25 114 ARG A N 1
ATOM 888 C CA . ARG A 1 114 ? -8.753 4.654 2.413 1.00 89.25 114 ARG A CA 1
ATOM 889 C C . ARG A 1 114 ? -7.307 5.000 2.080 1.00 89.25 114 ARG A C 1
ATOM 891 O O . ARG A 1 114 ? -6.971 6.123 1.727 1.00 89.25 114 ARG A O 1
ATOM 898 N N . LEU A 1 115 ? -6.470 3.976 2.093 1.00 92.50 115 LEU A N 1
ATOM 899 C CA . LEU A 1 115 ? -5.135 3.985 1.515 1.00 92.50 115 LEU A CA 1
ATOM 900 C C . LEU A 1 115 ? -5.061 2.842 0.507 1.00 92.50 115 LEU A C 1
ATOM 902 O O . LEU A 1 115 ? -5.381 1.700 0.835 1.00 92.50 115 LEU A O 1
ATOM 906 N N . SER A 1 116 ? -4.622 3.134 -0.712 1.00 93.94 116 SER A N 1
ATOM 907 C CA . SER A 1 116 ? -4.295 2.113 -1.706 1.00 93.94 116 SER A CA 1
ATOM 908 C C . SER A 1 116 ? -2.900 2.326 -2.253 1.00 93.94 116 SER A C 1
ATOM 910 O O . SER A 1 116 ? -2.582 3.444 -2.628 1.00 93.94 116 SER A O 1
ATOM 912 N N . LEU A 1 117 ? -2.107 1.267 -2.345 1.00 94.38 117 LEU A N 1
ATOM 913 C CA . LEU A 1 117 ? -0.814 1.226 -3.019 1.00 94.38 117 LEU A CA 1
ATOM 914 C C . LEU A 1 117 ? -0.906 0.186 -4.132 1.00 94.38 117 LEU A C 1
ATOM 916 O O . LEU A 1 117 ? -1.253 -0.958 -3.854 1.00 94.38 117 LEU A O 1
ATOM 920 N N . VAL A 1 118 ? -0.624 0.576 -5.370 1.00 93.81 118 VAL A N 1
ATOM 921 C CA . VAL A 1 118 ? -0.764 -0.284 -6.554 1.00 93.81 118 VAL A CA 1
ATOM 922 C C . VAL A 1 118 ? 0.493 -0.185 -7.407 1.00 93.81 118 VAL A C 1
ATOM 924 O O . VAL A 1 118 ? 1.078 0.895 -7.523 1.00 93.81 118 VAL A O 1
ATOM 927 N N . ARG A 1 119 ? 0.911 -1.309 -7.994 1.00 92.00 119 ARG A N 1
ATOM 928 C CA . ARG A 1 119 ? 1.931 -1.346 -9.040 1.00 92.00 119 ARG A CA 1
ATOM 929 C C . ARG A 1 119 ? 1.284 -1.133 -10.412 1.00 92.00 119 ARG A C 1
ATOM 931 O O . ARG A 1 119 ? 0.387 -1.882 -10.783 1.00 92.00 119 ARG A O 1
ATOM 938 N N . TYR A 1 120 ? 1.760 -0.134 -11.151 1.00 89.62 120 TYR A N 1
ATOM 939 C CA . TYR A 1 120 ? 1.426 0.117 -12.557 1.00 89.62 120 TYR A CA 1
ATOM 940 C C . TYR A 1 120 ? 2.613 -0.197 -13.463 1.00 89.62 120 TYR A C 1
ATOM 942 O O . TYR A 1 120 ? 3.767 -0.078 -12.979 1.00 89.62 120 TYR A O 1
#

Nearest PDB structures (foldseek):
  6dbn-assembly1_A  TM=4.237E-01  e=1.454E+00  Homo sapiens
  4oqe-assembly1_A  TM=5.609E-01  e=6.058E+00  Streptomyces fradiae
  4qae-assembly1_A  TM=2.954E-01  e=2.890E+00  Homo sapiens
  8trh-assembly1_F  TM=4.879E-01  e=7.099E+00  Homo sapiens

Mean predicted aligned error: 5.83 Å

pLDDT: mean 85.96, std 8.4, range [56.78, 95.75]

Sequence (120 aa):
MDLTKQINEQLQKAPADQALEVKASDEKLRVEVKLADYGRLGCLLDSLHIEHAKGGQLSVDPVQILERITYLGERLEIIESEGEEGLSILRSTPPRVDGEVISFYEMVLDRSTRLSLVRY

Radius of gyration: 15.1 Å; Cα contacts (8 Å, |Δi|>4): 250; chains: 1; bounding box: 31×42×40 Å

Secondary structure (DSSP, 8-state):
--HHHHHHHHHHHSPTTS-EEEEEE-SSEEEEEEEEESSTT--EEEEEEEEETTS----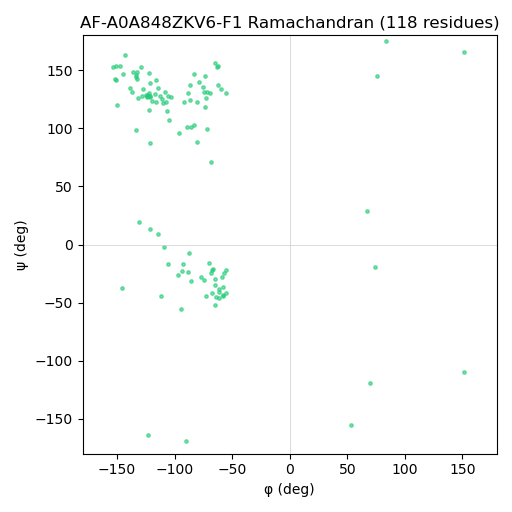--HHHHHHH--SSSS-EEEEEE-TTTSEEEEEESSPEEETTEEE-EEEEEETTTEEEEEE-

Solvent-accessible surface area (backbone atoms only — not comparable to full-atom values): 6642 Å² total; per-residue (Å²): 116,62,50,69,56,50,44,50,57,50,60,72,69,48,69,65,67,37,65,44,80,45,75,30,60,51,90,56,39,33,39,41,38,33,27,62,25,40,51,92,85,44,79,38,71,39,35,39,38,40,34,41,59,73,70,52,64,43,91,63,58,73,70,59,47,57,75,66,64,81,79,76,89,52,51,63,43,80,79,46,72,42,82,90,71,38,50,31,36,29,33,29,54,75,58,48,72,64,87,93,46,71,34,35,43,40,33,44,35,35,32,52,45,34,40,38,38,38,59,82